Protein AF-A0A556U3G7-F1 (afdb_monomer_lite)

pLDDT: mean 79.82, std 18.95, range [35.56, 98.06]

Structure (mmCIF, N/CA/C/O backbone):
data_AF-A0A556U3G7-F1
#
_entry.id   AF-A0A556U3G7-F1
#
loop_
_atom_site.group_PDB
_atom_site.id
_atom_site.type_symbol
_atom_site.label_atom_id
_atom_site.label_alt_id
_atom_site.label_comp_id
_atom_site.label_asym_id
_atom_site.label_entity_id
_atom_site.label_seq_id
_atom_site.pdbx_PDB_ins_code
_atom_s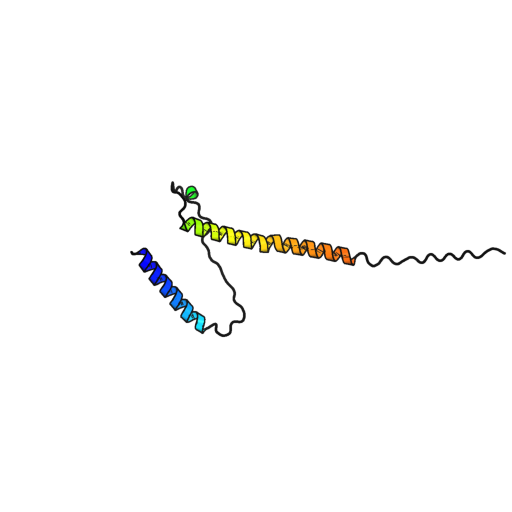ite.Cartn_x
_atom_site.Cartn_y
_atom_site.Cartn_z
_atom_site.occupancy
_atom_site.B_iso_or_equiv
_atom_site.auth_seq_id
_atom_site.auth_comp_id
_atom_site.auth_asym_id
_atom_site.auth_atom_id
_atom_site.pdbx_PDB_model_num
ATOM 1 N N . MET A 1 1 ? 10.576 -5.634 -21.991 1.00 70.25 1 MET A N 1
ATOM 2 C CA . MET A 1 1 ? 11.883 -6.265 -21.704 1.00 70.25 1 MET A CA 1
ATOM 3 C C . MET A 1 1 ? 12.526 -5.638 -20.465 1.00 70.25 1 MET A C 1
ATOM 5 O O . MET A 1 1 ? 12.712 -6.349 -19.493 1.00 70.25 1 MET A O 1
ATOM 9 N N . ALA A 1 2 ? 12.805 -4.325 -20.433 1.00 89.56 2 ALA A N 1
ATOM 10 C CA . ALA A 1 2 ? 13.430 -3.692 -19.257 1.00 89.56 2 ALA A CA 1
ATOM 11 C C . ALA A 1 2 ? 12.529 -3.642 -18.002 1.00 89.56 2 ALA A C 1
ATOM 13 O O . ALA A 1 2 ? 12.996 -3.910 -16.900 1.00 89.56 2 ALA A O 1
ATOM 14 N N . SER A 1 3 ? 11.233 -3.349 -18.162 1.00 90.12 3 SER A N 1
ATOM 15 C CA . SER A 1 3 ? 10.276 -3.255 -17.047 1.00 90.12 3 SER A CA 1
ATOM 16 C C . SER A 1 3 ? 10.056 -4.582 -16.313 1.00 90.12 3 SER A C 1
ATOM 18 O O . SER A 1 3 ? 10.013 -4.600 -15.086 1.00 90.12 3 SER A O 1
ATOM 20 N N . SER A 1 4 ? 9.967 -5.695 -17.046 1.00 94.00 4 SER A N 1
ATOM 21 C CA . SER A 1 4 ? 9.817 -7.034 -16.462 1.00 94.00 4 SER A CA 1
ATOM 22 C C . SER A 1 4 ? 11.063 -7.451 -15.684 1.00 94.00 4 SER A C 1
ATOM 24 O O . SER A 1 4 ? 10.945 -7.885 -14.545 1.00 94.00 4 SER A O 1
ATOM 26 N N . LEU A 1 5 ? 12.257 -7.211 -16.237 1.00 96.25 5 LEU A N 1
ATOM 27 C CA . LEU A 1 5 ? 13.517 -7.501 -15.549 1.00 96.25 5 LEU A CA 1
ATOM 28 C C . LEU A 1 5 ? 13.672 -6.671 -14.264 1.00 96.25 5 LEU A C 1
ATOM 30 O O . LEU A 1 5 ? 14.062 -7.202 -13.227 1.00 96.25 5 LEU A O 1
ATOM 34 N N . TYR A 1 6 ? 13.333 -5.376 -14.307 1.00 96.81 6 TYR A N 1
ATOM 35 C CA . TYR A 1 6 ? 13.353 -4.535 -13.109 1.00 96.81 6 TYR A CA 1
ATOM 36 C C . TYR A 1 6 ? 12.377 -5.050 -12.042 1.00 96.81 6 TYR A C 1
ATOM 38 O O . TYR A 1 6 ? 12.745 -5.158 -10.874 1.00 96.81 6 TYR A O 1
ATOM 46 N N . SER A 1 7 ? 11.160 -5.426 -12.444 1.00 95.94 7 SER A N 1
ATOM 47 C CA . SER A 1 7 ? 10.152 -5.992 -11.542 1.00 95.94 7 SER A CA 1
ATOM 48 C C . SER A 1 7 ? 10.613 -7.307 -10.898 1.00 95.94 7 SER A C 1
ATOM 50 O O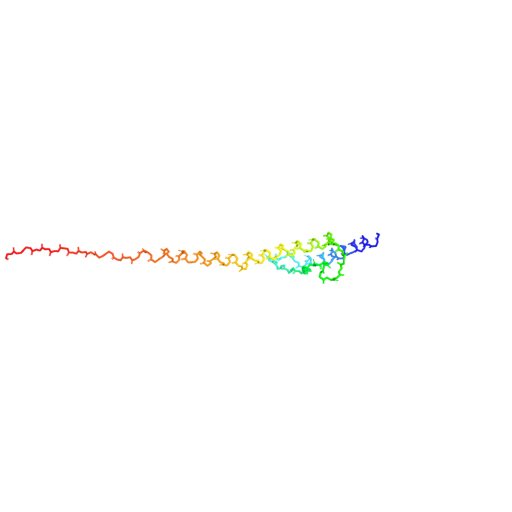 . SER A 1 7 ? 10.450 -7.492 -9.690 1.00 95.94 7 SER A O 1
ATOM 52 N N . GLU A 1 8 ? 11.260 -8.191 -11.661 1.00 97.12 8 GLU A N 1
ATOM 53 C CA . GLU A 1 8 ? 11.826 -9.449 -11.158 1.00 97.12 8 GLU A CA 1
ATOM 54 C C . GLU A 1 8 ? 12.947 -9.209 -10.137 1.00 97.12 8 GLU A C 1
ATOM 56 O O . GLU A 1 8 ? 12.927 -9.782 -9.044 1.00 97.12 8 GLU A O 1
ATOM 61 N N . ILE A 1 9 ? 13.892 -8.314 -10.447 1.00 97.69 9 ILE A N 1
ATOM 62 C CA . ILE A 1 9 ? 14.987 -7.958 -9.533 1.00 97.69 9 ILE A CA 1
ATOM 63 C C . ILE A 1 9 ? 14.436 -7.325 -8.253 1.00 97.69 9 ILE A C 1
ATOM 65 O O . ILE A 1 9 ? 14.865 -7.685 -7.156 1.00 97.69 9 ILE A O 1
ATOM 69 N N . PHE A 1 10 ? 13.469 -6.413 -8.372 1.00 97.31 10 PHE A N 1
ATOM 70 C CA . PHE A 1 10 ? 12.843 -5.773 -7.219 1.00 97.31 10 PHE A CA 1
ATOM 71 C C . PHE A 1 10 ? 12.117 -6.801 -6.341 1.00 97.31 10 PHE A C 1
ATOM 73 O O . PHE A 1 10 ? 12.297 -6.821 -5.125 1.00 97.31 10 PHE A O 1
ATOM 80 N N . THR A 1 11 ? 11.380 -7.732 -6.948 1.00 97.62 11 THR A N 1
ATOM 81 C CA . THR A 1 11 ? 10.704 -8.825 -6.232 1.00 97.62 11 THR A CA 1
ATOM 82 C C . THR A 1 11 ? 11.701 -9.714 -5.482 1.00 97.62 11 THR A C 1
ATOM 84 O O . THR A 1 11 ? 11.474 -10.077 -4.321 1.00 97.62 11 THR A O 1
ATOM 87 N N . LEU A 1 12 ? 12.836 -10.040 -6.108 1.00 98.00 12 LEU A N 1
ATOM 88 C CA . LEU A 1 12 ? 13.909 -10.807 -5.478 1.00 98.00 12 LEU A CA 1
ATOM 89 C C . LEU A 1 12 ? 14.546 -10.036 -4.312 1.00 98.00 12 LEU A C 1
ATOM 91 O O . LEU A 1 12 ? 14.742 -10.611 -3.241 1.00 98.00 12 LEU A O 1
ATOM 95 N N . LEU A 1 13 ? 14.799 -8.735 -4.474 1.00 98.06 13 LEU A N 1
ATOM 96 C CA . LEU A 1 13 ? 15.319 -7.866 -3.416 1.00 98.06 13 LEU A CA 1
ATOM 97 C C . LEU A 1 13 ? 14.386 -7.842 -2.196 1.00 98.06 13 LEU A C 1
ATOM 99 O O . LEU A 1 13 ? 14.830 -8.114 -1.079 1.00 98.06 13 LEU A O 1
ATOM 103 N N . ILE A 1 14 ? 13.091 -7.591 -2.410 1.00 96.94 14 ILE A N 1
ATOM 104 C CA . ILE A 1 14 ? 12.076 -7.604 -1.346 1.00 96.94 14 ILE A CA 1
ATOM 105 C C . ILE A 1 14 ? 12.040 -8.970 -0.648 1.00 96.94 14 ILE A C 1
ATOM 107 O O . ILE A 1 14 ? 11.984 -9.048 0.580 1.00 96.94 14 ILE A O 1
ATOM 111 N N . SER A 1 15 ? 12.145 -10.061 -1.407 1.00 96.94 15 SER A N 1
ATOM 112 C CA . SER A 1 15 ? 12.167 -11.419 -0.854 1.00 96.94 15 SER A CA 1
ATOM 113 C C . SER A 1 15 ? 13.387 -11.673 0.037 1.00 96.94 15 SE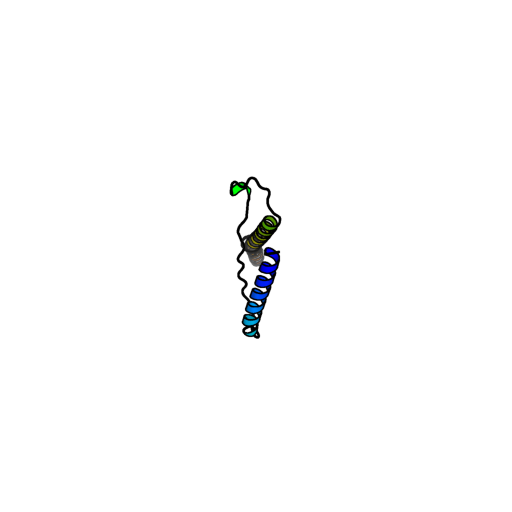R A C 1
ATOM 115 O O . SER A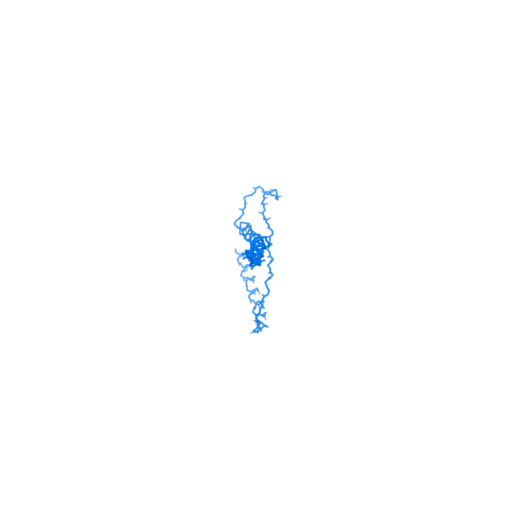 1 15 ? 13.251 -12.269 1.108 1.00 96.94 15 SER A O 1
ATOM 117 N N . LEU A 1 16 ? 14.572 -11.205 -0.366 1.00 96.75 16 LEU A N 1
ATOM 118 C CA . LEU A 1 16 ? 15.800 -11.329 0.423 1.00 96.75 16 LEU A CA 1
ATOM 119 C C . LEU A 1 16 ? 15.732 -10.519 1.722 1.00 96.75 16 LEU A C 1
ATOM 121 O O . LEU A 1 16 ? 16.068 -11.058 2.779 1.00 96.75 16 LEU A O 1
ATOM 125 N N . ILE A 1 17 ? 15.251 -9.273 1.656 1.00 95.81 17 ILE A N 1
ATOM 126 C CA . ILE A 1 17 ? 15.060 -8.413 2.834 1.00 95.81 17 ILE A CA 1
ATOM 127 C C . ILE A 1 17 ? 14.080 -9.077 3.804 1.00 95.81 17 ILE A C 1
ATOM 129 O O . ILE A 1 17 ? 14.403 -9.296 4.971 1.00 95.81 17 ILE A O 1
ATOM 133 N N . ASN A 1 18 ? 12.915 -9.499 3.310 1.00 93.50 18 ASN A N 1
ATOM 134 C CA . ASN A 1 18 ? 11.906 -10.157 4.134 1.00 93.50 18 ASN A CA 1
ATOM 135 C C . ASN A 1 18 ? 12.425 -11.461 4.751 1.00 93.50 18 ASN A C 1
ATOM 137 O O . ASN A 1 18 ? 12.113 -11.759 5.901 1.00 93.50 18 ASN A O 1
ATOM 141 N N . ARG A 1 19 ? 13.238 -12.245 4.031 1.00 93.31 19 ARG A N 1
ATOM 142 C CA . ARG A 1 19 ? 13.863 -13.457 4.581 1.00 93.31 19 ARG A CA 1
ATOM 143 C C . ARG A 1 19 ? 14.823 -13.135 5.727 1.00 93.31 19 ARG A C 1
ATOM 145 O O . ARG A 1 19 ? 14.804 -13.846 6.729 1.00 93.31 19 ARG A O 1
ATOM 152 N N . ALA A 1 20 ? 15.630 -12.083 5.591 1.00 92.81 20 ALA A N 1
ATOM 153 C CA . ALA A 1 20 ? 16.545 -11.645 6.642 1.00 92.81 20 ALA A CA 1
ATOM 154 C C . ALA A 1 20 ? 15.786 -11.168 7.895 1.00 92.81 20 ALA A C 1
ATOM 156 O O . ALA A 1 20 ? 16.139 -11.553 9.007 1.00 92.81 20 ALA A O 1
ATOM 157 N N . LEU A 1 21 ? 14.697 -10.411 7.717 1.00 89.44 21 LEU A N 1
ATOM 158 C CA . LEU A 1 21 ? 13.883 -9.886 8.820 1.00 89.44 21 LEU A CA 1
ATOM 159 C C . LEU A 1 21 ? 13.039 -10.967 9.521 1.00 89.44 21 LEU A C 1
ATOM 161 O O . LEU A 1 21 ? 12.919 -10.956 10.746 1.00 89.44 21 LEU A O 1
ATOM 165 N N . LYS A 1 22 ? 12.499 -11.944 8.777 1.00 83.31 22 LYS A N 1
ATOM 166 C CA . LYS A 1 22 ? 11.665 -13.034 9.327 1.00 83.31 22 LYS A CA 1
ATOM 167 C C . LYS A 1 22 ? 12.383 -13.880 10.377 1.00 83.31 22 LYS A C 1
ATOM 169 O O . LYS A 1 22 ? 11.739 -14.372 11.301 1.00 83.31 22 LYS A O 1
ATOM 174 N N . SER A 1 23 ? 13.703 -14.051 10.266 1.00 66.81 23 SER A N 1
ATOM 175 C CA . SER A 1 23 ? 14.479 -14.813 11.255 1.00 66.81 23 SER A CA 1
ATOM 176 C C . SER A 1 23 ? 14.409 -14.193 12.657 1.00 66.81 23 SER A C 1
ATOM 178 O O . SER A 1 23 ? 14.473 -14.917 13.649 1.00 66.81 23 SER A O 1
ATOM 180 N N . THR A 1 24 ? 14.229 -12.875 12.741 1.00 65.88 24 THR A N 1
ATOM 181 C CA . THR A 1 24 ? 14.184 -12.102 13.990 1.00 65.88 24 THR A CA 1
ATOM 182 C C . THR A 1 24 ? 12.809 -12.160 14.676 1.00 65.88 24 THR A C 1
ATOM 184 O O . THR A 1 24 ? 12.696 -11.866 15.860 1.00 65.88 24 THR A O 1
ATOM 187 N N . GLN A 1 25 ? 11.752 -12.577 13.966 1.00 67.19 25 GLN A N 1
ATOM 188 C CA . GLN A 1 25 ? 10.348 -12.457 14.396 1.00 67.19 25 GLN A CA 1
ATOM 189 C C . GLN A 1 25 ? 9.698 -13.750 14.928 1.00 67.19 25 GLN A C 1
ATOM 191 O O . GLN A 1 25 ? 8.496 -13.760 15.186 1.00 67.19 25 GLN A O 1
ATOM 196 N N . LYS A 1 26 ? 10.454 -14.838 15.142 1.00 68.50 26 LYS A N 1
ATOM 197 C CA . LYS A 1 26 ? 9.918 -16.169 15.522 1.00 68.50 26 LYS A CA 1
ATOM 198 C C . LYS A 1 26 ? 9.064 -16.226 16.805 1.00 68.50 26 LYS A C 1
ATOM 200 O O . LYS A 1 26 ? 8.378 -17.222 17.003 1.00 68.50 26 LYS A O 1
ATOM 205 N N . HIS A 1 27 ? 9.083 -15.191 17.648 1.00 74.44 27 HIS A N 1
ATOM 206 C CA . HIS A 1 27 ? 8.327 -15.125 18.909 1.00 74.44 27 HIS A CA 1
ATOM 207 C C . HIS A 1 27 ? 7.377 -13.917 19.012 1.00 74.44 27 HIS A C 1
ATOM 209 O O . HIS A 1 27 ? 6.972 -13.546 20.111 1.00 74.44 27 HIS A O 1
ATOM 215 N N . SER A 1 28 ? 7.033 -13.261 17.900 1.00 79.88 28 SER A N 1
ATOM 216 C CA . SER A 1 28 ? 6.133 -12.102 17.948 1.00 79.88 28 SER A CA 1
ATOM 217 C C . SER A 1 28 ? 4.683 -12.525 18.237 1.00 79.88 28 SER A C 1
ATOM 219 O O . SER A 1 28 ? 4.132 -13.367 17.535 1.00 79.88 28 SER A O 1
ATOM 221 N N . LEU A 1 29 ? 4.070 -11.935 19.269 1.00 87.25 29 LEU A N 1
ATOM 222 C CA . LEU A 1 29 ? 2.665 -12.160 19.651 1.00 87.25 29 LEU A CA 1
ATOM 223 C C . LEU A 1 29 ? 1.698 -11.136 19.026 1.00 87.25 29 LEU A C 1
ATOM 225 O O . LEU A 1 29 ? 0.487 -11.324 19.076 1.00 87.25 29 LEU A O 1
ATOM 229 N N . CYS A 1 30 ? 2.223 -10.037 18.479 1.00 87.31 30 CYS A N 1
ATOM 230 C CA . CYS A 1 30 ? 1.451 -8.933 17.913 1.00 87.31 30 CYS A CA 1
ATOM 231 C C . CYS A 1 30 ? 2.295 -8.182 16.875 1.00 87.31 30 CYS A C 1
ATOM 233 O O . CYS A 1 30 ? 3.505 -8.022 17.048 1.00 87.31 30 CYS A O 1
ATOM 235 N N . SER A 1 31 ? 1.653 -7.694 15.815 1.00 87.19 31 SER A N 1
ATOM 236 C CA . SER A 1 31 ? 2.282 -6.909 14.753 1.00 87.19 31 SER A CA 1
ATOM 237 C C . SER A 1 31 ? 1.571 -5.576 14.561 1.00 87.19 31 SER A C 1
ATOM 239 O O . SER A 1 31 ? 0.344 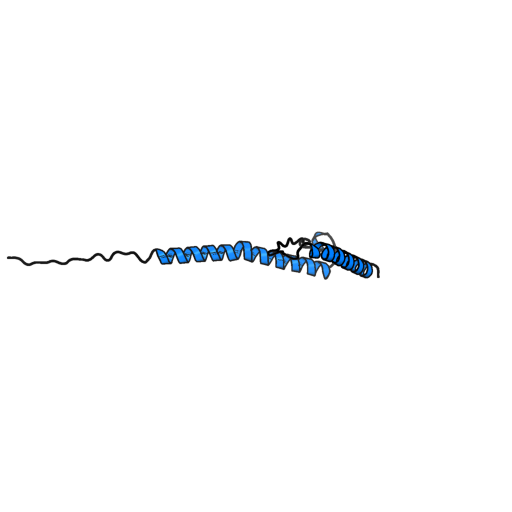-5.525 14.571 1.00 87.19 31 SER A O 1
ATOM 241 N N . VAL A 1 32 ? 2.343 -4.525 14.292 1.00 91.81 32 VAL A N 1
ATOM 242 C CA . VAL A 1 32 ? 1.831 -3.235 13.816 1.00 91.81 32 VAL A CA 1
ATOM 243 C C . VAL A 1 32 ? 2.138 -3.128 12.326 1.00 91.81 32 VAL A C 1
ATOM 245 O O . VAL A 1 32 ? 3.280 -3.343 11.918 1.00 91.81 32 VAL A O 1
ATOM 248 N N . LEU A 1 33 ? 1.125 -2.809 11.521 1.00 92.00 33 LEU A N 1
ATOM 249 C CA . LEU A 1 33 ? 1.274 -2.548 10.093 1.00 92.00 33 LEU A CA 1
ATOM 250 C C . LEU A 1 33 ? 1.228 -1.040 9.848 1.00 92.00 33 LEU A C 1
ATOM 252 O O . LEU A 1 33 ? 0.306 -0.367 10.302 1.00 92.00 33 LEU A O 1
ATOM 256 N N . ILE A 1 34 ? 2.207 -0.531 9.105 1.00 94.00 34 ILE A N 1
ATOM 257 C CA . ILE A 1 34 ? 2.215 0.841 8.596 1.00 94.00 34 ILE A CA 1
ATOM 258 C C . ILE A 1 34 ? 2.011 0.750 7.087 1.00 94.00 34 ILE A C 1
ATOM 260 O O . ILE A 1 34 ? 2.717 -0.000 6.412 1.00 94.00 34 ILE A O 1
ATOM 264 N N . VAL A 1 35 ? 1.026 1.483 6.579 1.00 93.06 35 VAL A N 1
ATOM 265 C CA . VAL A 1 35 ? 0.664 1.502 5.161 1.00 93.06 35 VAL A CA 1
ATOM 266 C C . VAL A 1 35 ? 1.055 2.858 4.584 1.00 93.06 35 VAL A C 1
ATOM 268 O O . VAL A 1 35 ? 0.634 3.886 5.107 1.00 93.06 35 VAL A O 1
ATOM 271 N N . ASP A 1 36 ? 1.853 2.841 3.518 1.00 92.38 36 ASP A N 1
ATOM 272 C CA . ASP A 1 36 ? 2.212 4.017 2.724 1.00 92.38 36 ASP A CA 1
ATOM 273 C C . ASP A 1 36 ? 1.724 3.795 1.288 1.00 92.38 36 ASP A C 1
ATOM 275 O O . ASP A 1 36 ? 2.172 2.871 0.605 1.00 92.38 36 ASP A O 1
ATOM 279 N N . THR A 1 37 ? 0.744 4.586 0.855 1.00 88.38 37 THR A N 1
ATOM 280 C CA . THR A 1 37 ? 0.158 4.513 -0.488 1.00 88.38 37 THR A CA 1
ATOM 281 C C . THR A 1 37 ? 0.219 5.876 -1.164 1.00 88.38 37 THR A C 1
ATOM 283 O O . THR A 1 37 ? 0.043 6.897 -0.495 1.00 88.38 37 THR A O 1
ATOM 286 N N . PRO A 1 38 ? 0.416 5.927 -2.497 1.00 86.12 38 PRO A N 1
ATOM 287 C CA . PRO A 1 38 ? 0.314 7.186 -3.223 1.00 86.12 38 PRO A CA 1
ATOM 288 C C . PRO A 1 38 ? -1.086 7.792 -3.047 1.00 86.12 38 PRO A C 1
ATOM 290 O O . PRO A 1 38 ? -2.079 7.074 -2.918 1.00 86.12 38 PRO A O 1
ATOM 293 N N . GLY A 1 39 ? -1.164 9.124 -3.043 1.00 87.12 39 GLY A N 1
ATOM 294 C CA . GLY A 1 39 ? -2.439 9.841 -2.975 1.00 87.12 39 GLY A CA 1
ATOM 295 C C . GLY A 1 39 ? -3.289 9.665 -4.238 1.00 87.12 39 GLY A C 1
ATOM 296 O O . GLY A 1 39 ? -2.840 9.103 -5.236 1.00 87.12 39 GLY A O 1
ATOM 297 N N . SER A 1 40 ? -4.517 10.191 -4.206 1.00 87.56 40 SER A N 1
ATOM 298 C CA . SER A 1 40 ? -5.424 10.155 -5.362 1.00 87.56 40 SER A CA 1
ATOM 299 C C . SER A 1 40 ? -4.800 10.848 -6.579 1.00 87.56 40 SER A C 1
ATOM 301 O O . SER A 1 40 ? -4.382 12.006 -6.505 1.00 87.56 40 SER A O 1
ATOM 303 N N . GLN A 1 41 ? -4.731 10.128 -7.697 1.00 88.81 41 GLN A N 1
ATOM 304 C CA . GLN A 1 41 ? -4.144 10.574 -8.953 1.00 88.81 41 GLN A CA 1
ATOM 305 C C . GLN A 1 41 ? -5.242 10.972 -9.940 1.00 88.81 41 GLN A C 1
ATOM 307 O O . GLN A 1 41 ? -6.115 10.175 -10.288 1.00 88.81 41 GLN A O 1
ATOM 312 N N . ASN A 1 42 ? -5.176 12.204 -10.443 1.00 86.88 42 ASN A N 1
ATOM 313 C CA . ASN A 1 42 ? -6.087 12.701 -11.468 1.00 86.88 42 ASN A CA 1
ATOM 314 C C . ASN A 1 42 ? -5.290 13.280 -12.650 1.00 86.88 42 ASN A C 1
ATOM 316 O O . ASN A 1 42 ? -4.752 14.386 -12.537 1.00 86.88 42 ASN A O 1
ATOM 320 N N . PRO A 1 43 ? -5.246 12.590 -13.804 1.00 82.31 43 PRO A N 1
ATOM 321 C CA . PRO A 1 43 ? -4.496 13.039 -14.981 1.00 82.31 43 PRO A CA 1
ATOM 322 C C . PRO A 1 43 ? -4.896 14.442 -15.453 1.00 82.31 43 PRO A C 1
ATOM 324 O O . PRO A 1 43 ? -4.053 15.229 -15.885 1.00 82.31 43 PRO A O 1
ATOM 327 N N . ARG A 1 44 ? -6.179 14.792 -15.284 1.00 82.12 44 ARG A N 1
ATOM 328 C CA . ARG A 1 44 ? -6.728 16.096 -15.676 1.00 82.12 44 ARG A CA 1
ATOM 329 C C . ARG A 1 44 ? -6.232 17.243 -14.795 1.00 82.12 44 ARG A C 1
ATOM 331 O O . ARG A 1 44 ? -6.202 18.376 -15.253 1.00 82.12 44 ARG A O 1
ATOM 338 N N . GLN A 1 45 ? -5.838 16.971 -13.548 1.00 78.88 45 GLN A N 1
ATOM 339 C CA . GLN A 1 45 ? -5.260 17.987 -12.657 1.00 78.88 45 GLN A CA 1
ATOM 340 C C . GLN A 1 45 ? -3.799 18.305 -12.994 1.00 78.88 45 GLN A C 1
ATOM 342 O O . GLN A 1 45 ? -3.299 19.351 -12.595 1.00 78.88 45 GLN A O 1
ATOM 347 N N . VAL A 1 46 ? -3.127 17.438 -13.756 1.00 74.38 46 VAL A N 1
ATOM 348 C CA . VAL A 1 46 ? -1.715 17.586 -14.149 1.00 74.38 46 VAL A CA 1
ATOM 349 C C . VAL A 1 46 ? -1.580 18.207 -15.555 1.00 74.38 46 VAL A C 1
ATOM 351 O O . VAL A 1 46 ? -0.510 18.179 -16.151 1.00 74.38 46 VAL A O 1
ATOM 354 N N . ASN A 1 47 ? -2.654 18.791 -16.109 1.00 67.88 47 ASN A N 1
ATOM 355 C CA . ASN A 1 47 ? -2.725 19.261 -17.507 1.00 67.88 47 ASN A CA 1
ATOM 356 C C . ASN A 1 47 ? -2.320 18.174 -18.518 1.00 67.88 47 ASN A C 1
ATOM 358 O O . ASN A 1 47 ? -1.794 18.457 -19.594 1.00 67.88 47 ASN A O 1
ATOM 362 N N . SER A 1 48 ? -2.528 16.908 -18.152 1.00 73.56 48 SER A N 1
ATOM 363 C CA . SER A 1 48 ? -2.290 15.789 -19.042 1.00 73.56 48 SER A CA 1
ATOM 364 C C . SER A 1 48 ? -3.587 15.523 -19.796 1.00 73.56 48 SER A C 1
ATOM 366 O O . SER A 1 48 ? -4.553 15.027 -19.219 1.00 73.56 48 SER A O 1
ATOM 368 N N . GLU A 1 49 ? -3.612 15.844 -21.090 1.00 81.06 49 GLU A N 1
ATOM 369 C CA . GLU A 1 49 ? -4.707 15.535 -22.029 1.00 81.06 49 GLU A CA 1
ATOM 370 C C . GLU A 1 49 ? -4.769 14.022 -22.345 1.00 81.06 49 GLU A C 1
ATOM 372 O O . GLU A 1 49 ? -4.907 13.599 -23.492 1.00 81.06 49 GLU A O 1
ATOM 377 N N . ARG A 1 50 ? -4.592 13.172 -21.328 1.00 88.25 50 ARG A N 1
ATOM 378 C CA . ARG A 1 50 ? -4.625 11.712 -21.430 1.00 88.25 50 ARG A CA 1
ATOM 379 C C . ARG A 1 50 ? -5.691 11.139 -20.503 1.00 88.25 50 ARG A C 1
ATOM 381 O O . ARG A 1 50 ? -5.992 11.699 -19.451 1.00 88.25 50 ARG A O 1
ATOM 388 N N . GLY A 1 51 ? -6.225 9.979 -20.874 1.00 87.56 51 GLY A N 1
ATOM 389 C CA . GLY A 1 51 ? -7.059 9.180 -19.977 1.00 87.56 51 GLY A CA 1
ATOM 390 C C . GLY A 1 51 ? -6.247 8.556 -18.839 1.00 87.56 51 GLY A C 1
ATOM 391 O O . GLY A 1 51 ? -5.037 8.363 -18.968 1.00 87.56 51 GLY A O 1
ATOM 392 N N . ALA A 1 52 ? -6.925 8.216 -17.741 1.00 89.44 52 ALA A N 1
ATOM 393 C CA . ALA A 1 52 ? -6.302 7.488 -16.640 1.00 89.44 52 ALA A CA 1
ATOM 394 C C . ALA A 1 52 ? -5.859 6.087 -17.086 1.00 89.44 52 ALA A C 1
ATOM 396 O O . ALA A 1 52 ? -6.569 5.405 -17.829 1.00 89.44 52 ALA A O 1
ATOM 397 N N . THR A 1 53 ? -4.687 5.652 -16.634 1.00 92.00 53 THR A N 1
ATOM 398 C CA . THR A 1 53 ? -4.199 4.289 -16.852 1.00 92.00 53 THR A CA 1
ATOM 399 C C . THR A 1 53 ? -4.843 3.316 -15.869 1.00 92.00 53 THR A C 1
ATOM 401 O O . THR A 1 53 ? -5.413 3.697 -14.846 1.00 92.00 53 THR A O 1
ATOM 404 N N . PHE A 1 54 ? -4.714 2.021 -16.156 1.00 92.50 54 PHE A N 1
ATOM 405 C CA . PHE A 1 54 ? -5.114 0.978 -15.213 1.00 92.50 54 PHE A CA 1
ATOM 406 C C . PHE A 1 54 ? -4.334 1.051 -13.887 1.00 92.50 54 PHE A C 1
ATOM 408 O O . PHE A 1 54 ? -4.894 0.798 -12.828 1.00 92.50 54 PHE A O 1
ATOM 415 N N . GLU A 1 55 ? -3.059 1.436 -13.928 1.00 91.25 55 GLU A N 1
ATOM 416 C CA . GLU A 1 55 ? -2.240 1.608 -12.724 1.00 91.25 55 GLU A CA 1
ATOM 417 C C . GLU A 1 55 ? -2.769 2.745 -11.834 1.00 91.25 55 GLU A C 1
ATOM 419 O O . GLU A 1 55 ? -2.958 2.547 -10.635 1.00 91.25 55 GLU A O 1
ATOM 424 N N . GLU A 1 56 ? -3.126 3.890 -12.428 1.00 92.38 56 GLU A N 1
ATOM 425 C CA . GLU A 1 56 ? -3.768 5.003 -11.710 1.00 92.38 56 GLU A CA 1
ATOM 426 C C . GLU A 1 56 ? -5.124 4.583 -11.122 1.00 92.38 56 GLU A C 1
ATOM 428 O O . GLU A 1 56 ? -5.459 4.960 -9.998 1.00 92.38 56 GLU A O 1
ATOM 433 N N . LEU A 1 57 ? -5.893 3.748 -11.833 1.00 93.25 57 LEU A N 1
ATOM 434 C CA . LEU A 1 57 ? -7.125 3.165 -11.297 1.00 93.25 57 LEU A CA 1
ATOM 435 C C . LEU A 1 57 ? -6.853 2.288 -10.063 1.00 93.25 57 LEU A C 1
ATOM 437 O O . LEU A 1 57 ? -7.568 2.412 -9.071 1.00 93.25 57 LEU A O 1
ATOM 441 N N . CYS A 1 58 ? -5.828 1.432 -10.092 1.00 94.25 58 CYS A N 1
ATOM 442 C CA . CYS A 1 58 ? -5.452 0.593 -8.950 1.00 94.25 58 CYS A CA 1
ATOM 443 C C . CYS A 1 58 ? -5.049 1.430 -7.726 1.00 94.25 58 CYS A C 1
ATOM 445 O O . CYS A 1 58 ? -5.464 1.122 -6.602 1.00 94.25 58 CYS A O 1
ATOM 447 N N . HIS A 1 59 ? -4.280 2.503 -7.934 1.00 94.00 59 HIS A N 1
ATOM 448 C CA . HIS A 1 59 ? -3.911 3.436 -6.869 1.00 94.00 59 HIS A CA 1
ATOM 449 C C . HIS A 1 59 ? -5.137 4.142 -6.284 1.00 94.00 59 HIS A C 1
ATOM 451 O O . HIS A 1 59 ? -5.344 4.111 -5.070 1.00 94.00 59 HIS A O 1
ATOM 457 N N . ASN A 1 60 ? -6.001 4.688 -7.141 1.00 94.25 60 ASN A N 1
ATOM 458 C CA . ASN A 1 60 ? -7.209 5.390 -6.714 1.00 94.25 60 ASN A CA 1
ATOM 459 C C . ASN A 1 60 ? -8.192 4.475 -5.981 1.00 94.25 60 ASN A C 1
ATOM 461 O O . ASN A 1 60 ? -8.737 4.868 -4.953 1.00 94.25 60 ASN A O 1
ATOM 465 N N . TYR A 1 61 ? -8.384 3.245 -6.460 1.00 95.50 61 TYR A N 1
ATOM 466 C CA . TYR A 1 61 ? -9.250 2.275 -5.796 1.00 95.50 61 TYR A CA 1
ATOM 467 C C . TYR A 1 61 ? -8.727 1.916 -4.403 1.00 95.50 61 TYR A C 1
ATOM 469 O O . TYR A 1 61 ? -9.488 1.908 -3.437 1.00 95.50 61 TYR A O 1
ATOM 477 N N . THR A 1 62 ? -7.419 1.668 -4.276 1.00 95.50 62 THR A N 1
ATOM 478 C CA . THR A 1 62 ? -6.793 1.395 -2.973 1.00 95.50 62 THR A CA 1
ATOM 479 C C . THR A 1 62 ? -7.016 2.562 -2.015 1.00 95.50 62 THR A C 1
ATOM 481 O O . THR A 1 62 ? -7.433 2.353 -0.877 1.00 95.50 62 THR A O 1
ATOM 484 N N . GLN A 1 63 ? -6.824 3.792 -2.495 1.00 95.25 63 GLN A N 1
ATOM 485 C CA . GLN A 1 63 ? -7.036 4.993 -1.697 1.00 95.25 63 GLN A CA 1
ATOM 486 C C . GLN A 1 63 ? -8.498 5.160 -1.263 1.00 95.25 63 GLN A C 1
ATOM 488 O O . GLN A 1 63 ? -8.762 5.471 -0.104 1.00 95.25 63 GLN A O 1
ATOM 493 N N . GLU A 1 64 ? -9.458 4.905 -2.153 1.00 96.06 64 GLU A N 1
ATOM 494 C CA . GLU A 1 64 ? -10.885 4.964 -1.827 1.00 96.06 64 GLU A CA 1
ATOM 495 C C . GLU A 1 64 ? -11.259 3.939 -0.747 1.00 96.06 64 GLU A C 1
ATOM 497 O O . GLU A 1 64 ? -11.984 4.258 0.196 1.00 96.06 64 GLU A O 1
ATOM 502 N N . ARG A 1 65 ? -10.733 2.710 -0.841 1.00 96.62 65 ARG A N 1
ATOM 503 C CA . ARG A 1 65 ? -10.956 1.669 0.174 1.00 96.62 65 ARG A CA 1
ATOM 504 C C . ARG A 1 65 ? -10.345 2.037 1.524 1.00 96.62 65 ARG A C 1
ATOM 506 O O . ARG A 1 65 ? -11.003 1.853 2.546 1.00 96.62 65 ARG A O 1
ATOM 513 N N . LEU A 1 66 ? -9.130 2.585 1.539 1.00 96.06 66 LEU A N 1
ATOM 514 C CA . LEU A 1 66 ? -8.489 3.059 2.769 1.00 96.06 66 LEU A CA 1
ATOM 515 C C . LEU A 1 66 ? -9.275 4.208 3.407 1.00 96.06 66 LEU A C 1
ATOM 517 O O . LEU A 1 66 ? -9.474 4.221 4.620 1.00 96.06 66 LEU A O 1
ATOM 521 N N . GLN A 1 67 ? -9.774 5.142 2.599 1.00 95.25 67 GLN A N 1
ATOM 522 C CA . GLN A 1 67 ? -10.583 6.253 3.087 1.00 95.25 67 GLN A CA 1
ATOM 523 C C . GLN A 1 67 ? -11.931 5.785 3.652 1.00 95.25 67 GLN A C 1
ATOM 525 O O . GLN A 1 67 ? -12.358 6.288 4.691 1.00 95.25 67 GLN A O 1
ATOM 530 N N . ALA A 1 68 ? -12.580 4.806 3.015 1.00 96.69 68 ALA A N 1
ATOM 531 C CA . ALA A 1 68 ? -13.801 4.194 3.533 1.00 96.69 68 ALA A CA 1
ATOM 532 C C . ALA A 1 68 ? -13.558 3.491 4.879 1.00 96.69 68 ALA A C 1
ATOM 534 O O . ALA A 1 68 ? -14.311 3.718 5.824 1.00 96.69 68 ALA A O 1
ATOM 535 N N . LEU A 1 69 ? -12.469 2.719 4.992 1.00 95.75 69 LEU A N 1
ATOM 536 C CA . LEU A 1 69 ? -12.074 2.052 6.235 1.00 95.75 69 LEU A CA 1
ATOM 537 C C . LEU A 1 69 ? -11.811 3.060 7.364 1.00 95.75 69 LEU A C 1
ATOM 539 O O . LEU A 1 69 ? -12.285 2.876 8.484 1.00 95.75 69 LEU A O 1
ATOM 543 N N . PHE A 1 70 ? -11.086 4.145 7.069 1.00 95.00 70 PHE A N 1
ATOM 544 C CA . PHE A 1 70 ? -10.867 5.225 8.030 1.00 95.00 70 PHE A CA 1
ATOM 545 C C . PHE A 1 70 ? -12.193 5.849 8.468 1.00 95.00 70 PHE A C 1
ATOM 547 O O . PHE A 1 70 ? -12.422 6.034 9.658 1.00 95.00 70 PHE A O 1
ATOM 554 N N . HIS A 1 71 ? -13.090 6.141 7.525 1.00 96.44 71 HIS A N 1
ATOM 555 C CA . HIS A 1 71 ? -14.377 6.741 7.851 1.00 96.44 71 HIS A CA 1
ATOM 556 C C . HIS A 1 71 ? -15.227 5.840 8.759 1.00 96.44 71 HIS A C 1
ATOM 558 O O . HIS A 1 71 ? -15.797 6.307 9.746 1.00 96.44 71 HIS A O 1
ATOM 564 N N . GLU A 1 72 ? -15.301 4.549 8.441 1.00 96.81 72 GLU A N 1
ATOM 565 C CA . GLU A 1 72 ? -16.031 3.562 9.233 1.00 96.81 72 GLU A CA 1
ATOM 566 C C . GLU A 1 72 ? -15.491 3.480 10.666 1.00 96.81 72 GLU A C 1
ATOM 568 O O . GLU A 1 72 ? -16.248 3.626 11.625 1.00 96.81 72 GLU A O 1
ATOM 573 N N . HIS A 1 73 ? -14.175 3.331 10.821 1.00 93.25 73 HIS A N 1
ATOM 574 C CA . HIS A 1 73 ? -13.557 3.168 12.134 1.00 93.25 73 HIS A CA 1
ATOM 575 C C . HIS A 1 73 ? -13.540 4.466 12.956 1.00 93.25 73 HIS A C 1
ATOM 577 O O . HIS A 1 73 ? -13.732 4.442 14.168 1.00 93.25 73 HIS A O 1
ATOM 583 N N . THR A 1 74 ? -13.298 5.615 12.322 1.00 94.06 74 THR A N 1
ATOM 584 C CA . THR A 1 74 ? -13.160 6.896 13.030 1.00 94.06 74 THR A CA 1
ATOM 585 C C . THR A 1 74 ? -14.497 7.561 13.327 1.00 94.06 74 THR A C 1
ATOM 587 O O . THR A 1 74 ? -14.627 8.185 14.375 1.00 94.06 74 THR A O 1
ATOM 590 N N . PHE A 1 75 ? -15.488 7.462 12.437 1.00 94.31 75 PHE A N 1
ATOM 591 C CA . PHE A 1 75 ? -16.751 8.189 12.607 1.00 94.31 75 PHE A CA 1
ATOM 592 C C . PHE A 1 75 ? -17.928 7.275 12.921 1.00 94.31 75 PHE A C 1
ATOM 594 O O . PHE A 1 75 ? -18.686 7.565 13.845 1.00 94.31 75 PHE A O 1
ATOM 601 N N . VAL A 1 76 ? -18.104 6.187 12.168 1.00 93.38 76 VAL A N 1
ATOM 602 C CA . VAL A 1 76 ? -19.302 5.342 12.304 1.00 93.38 76 VAL A CA 1
ATOM 603 C C . VAL A 1 76 ? -19.263 4.557 13.613 1.00 93.38 76 VAL A C 1
ATOM 605 O O . VAL A 1 76 ? -20.181 4.691 14.419 1.00 93.38 76 VAL A O 1
ATOM 608 N N . GLN A 1 77 ? -18.181 3.820 13.870 1.00 90.50 77 GLN A N 1
ATOM 609 C CA . GLN A 1 77 ? -18.041 3.005 15.083 1.00 90.50 77 GLN A CA 1
ATOM 610 C C . GLN A 1 77 ? -18.050 3.845 16.367 1.00 90.50 77 GLN A C 1
ATOM 612 O O . GLN A 1 77 ? -18.625 3.442 17.378 1.00 90.50 77 GLN A O 1
ATOM 617 N N . GLU A 1 78 ? -17.443 5.034 16.336 1.00 86.88 78 GLU A N 1
ATOM 618 C CA . GLU A 1 78 ? -17.506 5.980 17.454 1.00 86.88 78 GLU A CA 1
ATOM 619 C C . GLU A 1 78 ? -18.950 6.425 17.714 1.00 86.88 78 GLU A C 1
ATOM 621 O O . GLU A 1 78 ? -19.432 6.338 18.844 1.00 86.88 78 GLU A O 1
ATOM 626 N N . LEU A 1 79 ? -19.674 6.843 16.671 1.00 89.25 79 LEU A N 1
ATOM 627 C CA . LEU A 1 79 ? -21.063 7.284 16.795 1.00 89.25 79 LEU A CA 1
ATOM 628 C C . LEU A 1 79 ? -21.992 6.170 17.299 1.00 89.25 79 LEU A C 1
ATOM 630 O O . LEU A 1 79 ? -22.887 6.438 18.101 1.00 89.25 79 LEU A O 1
ATOM 634 N N . GLU A 1 80 ? -21.801 4.935 16.840 1.00 88.75 80 GLU A N 1
ATOM 635 C CA . GLU A 1 80 ? -22.548 3.773 17.328 1.00 88.75 80 GLU A CA 1
ATOM 636 C C . GLU A 1 80 ? -22.308 3.541 18.818 1.00 88.75 80 GLU A C 1
ATOM 638 O O . GLU A 1 80 ? -23.271 3.432 19.578 1.00 88.75 80 GLU A O 1
ATOM 643 N N . ARG A 1 81 ? -21.050 3.601 19.269 1.00 84.44 81 ARG A N 1
ATOM 644 C CA . ARG A 1 81 ? -20.718 3.479 20.692 1.00 84.44 81 ARG A CA 1
ATOM 645 C C . ARG A 1 81 ? -21.378 4.570 21.534 1.00 84.44 81 ARG A C 1
ATOM 647 O O . ARG A 1 81 ? -21.883 4.285 22.617 1.00 84.44 81 ARG A O 1
ATOM 654 N N . TYR A 1 82 ? -21.419 5.811 21.046 1.00 84.25 82 TYR A N 1
ATOM 655 C CA . TYR A 1 82 ? -22.121 6.893 21.745 1.00 84.25 82 TYR A CA 1
ATOM 656 C C . TYR A 1 82 ? -23.623 6.612 21.887 1.00 84.25 82 TYR A C 1
ATOM 658 O O . TYR A 1 82 ? -24.174 6.786 22.975 1.00 84.25 82 TYR A O 1
ATOM 666 N N . LYS A 1 83 ? -24.277 6.128 20.825 1.00 83.50 83 LYS A N 1
ATOM 667 C CA . LYS A 1 83 ? -25.702 5.758 20.861 1.00 83.50 83 LYS A CA 1
ATOM 668 C C . LYS A 1 83 ? -25.971 4.601 21.822 1.00 83.50 83 LYS A C 1
ATOM 670 O O . LYS A 1 83 ? -26.938 4.645 22.582 1.00 83.50 83 LYS A O 1
ATOM 675 N N . GLU A 1 84 ? -25.118 3.579 21.820 1.00 80.06 84 GLU A N 1
ATOM 676 C CA . GLU A 1 84 ? -25.231 2.454 22.749 1.00 80.06 84 GLU A CA 1
ATOM 677 C C . GLU A 1 84 ? -25.134 2.925 24.202 1.00 80.06 84 GLU A C 1
ATOM 679 O O . GLU A 1 84 ? -25.993 2.578 25.013 1.00 80.06 84 GLU A O 1
ATOM 684 N N . VAL A 1 85 ? -24.158 3.771 24.536 1.00 75.38 85 VAL A N 1
ATOM 685 C CA . VAL A 1 85 ? -24.005 4.313 25.897 1.00 75.38 85 VAL A CA 1
ATOM 686 C C . VAL A 1 85 ? -25.226 5.140 26.319 1.00 75.38 85 VAL A C 1
ATOM 688 O O . VAL A 1 85 ? -25.681 5.031 27.462 1.00 75.38 85 VAL A O 1
ATOM 691 N N . GLU A 1 86 ? -25.805 5.926 25.410 1.00 69.94 86 GLU A N 1
ATOM 692 C CA . GLU A 1 86 ? -27.019 6.697 25.689 1.00 69.94 86 GLU A CA 1
ATOM 693 C C . GLU A 1 86 ? -28.216 5.780 25.996 1.00 69.94 86 GLU A C 1
ATOM 695 O O . GLU A 1 86 ? -28.911 5.975 26.997 1.00 69.94 86 GLU A O 1
ATOM 700 N N . THR A 1 87 ? -28.412 4.721 25.203 1.00 64.94 87 THR A N 1
ATOM 701 C CA . THR A 1 87 ? -29.504 3.754 25.419 1.00 64.94 87 THR A CA 1
ATOM 702 C C . THR A 1 87 ? -29.366 2.976 26.736 1.00 64.94 87 THR A C 1
ATOM 704 O O . THR A 1 87 ? -30.352 2.823 27.459 1.00 64.94 87 THR A O 1
ATOM 707 N N . HIS A 1 88 ? -28.151 2.563 27.117 1.00 63.91 88 HIS A N 1
ATOM 708 C CA . HIS A 1 88 ? -27.893 1.868 28.388 1.00 63.91 88 HIS A CA 1
ATOM 709 C C . HIS A 1 88 ? -28.091 2.780 29.607 1.00 63.91 88 HIS A C 1
ATOM 711 O O . HIS A 1 88 ? -28.526 2.334 30.673 1.00 63.91 88 HIS A O 1
ATOM 717 N N . THR A 1 89 ? -27.822 4.078 29.460 1.00 59.22 89 THR A N 1
ATOM 718 C CA . THR A 1 89 ? -28.032 5.048 30.542 1.00 59.22 89 THR A CA 1
ATOM 719 C C . THR A 1 89 ? -29.526 5.273 30.809 1.00 59.22 89 THR A C 1
ATOM 721 O O . THR A 1 89 ? -29.932 5.379 31.966 1.00 59.22 89 THR A O 1
ATOM 724 N N . GLN A 1 90 ? -30.373 5.254 29.772 1.00 52.25 90 GLN A N 1
ATOM 725 C CA . GLN A 1 90 ? -31.831 5.387 29.917 1.00 52.25 90 GLN A CA 1
ATOM 726 C C . GLN A 1 90 ? -32.493 4.153 30.559 1.00 52.25 90 GLN A C 1
ATOM 728 O O . GLN A 1 90 ? -33.500 4.285 31.254 1.00 52.25 90 GLN A O 1
ATOM 733 N N . THR A 1 91 ? -31.926 2.951 30.399 1.00 52.31 91 THR A N 1
ATOM 734 C CA . THR A 1 91 ? -32.469 1.738 31.040 1.00 52.31 91 THR A CA 1
ATOM 735 C C . THR A 1 91 ? -32.225 1.677 32.550 1.00 52.31 91 THR A C 1
ATOM 737 O O . THR A 1 91 ? -33.014 1.068 33.272 1.00 52.31 91 THR A O 1
ATOM 740 N N . HIS A 1 92 ? -31.178 2.334 33.060 1.00 52.66 92 HIS A N 1
ATOM 741 C CA . HIS A 1 92 ? -30.848 2.315 34.490 1.00 52.66 92 HIS A CA 1
ATOM 742 C C . HIS A 1 92 ? -31.586 3.372 35.328 1.00 52.66 92 HIS A C 1
ATOM 744 O O . HIS A 1 92 ? -31.586 3.277 36.555 1.00 52.66 92 HIS A O 1
ATOM 750 N N . THR A 1 93 ? -32.255 4.351 34.712 1.00 50.38 93 THR A N 1
ATOM 751 C CA . THR A 1 93 ? -32.963 5.426 35.434 1.00 50.38 93 THR A CA 1
ATOM 752 C C . THR A 1 93 ? -34.442 5.131 35.719 1.00 50.38 93 THR A C 1
ATOM 754 O O . THR A 1 93 ? -35.073 5.887 36.456 1.00 50.38 93 THR A O 1
ATOM 757 N N . HIS A 1 94 ? -35.004 4.019 35.227 1.00 50.09 94 HIS A N 1
ATOM 758 C CA . HIS A 1 94 ? -36.434 3.699 35.382 1.00 50.09 94 HIS A CA 1
ATOM 759 C C . HIS A 1 94 ? -36.806 2.712 36.511 1.00 50.09 94 HIS A C 1
ATOM 761 O O . HIS A 1 94 ? -37.989 2.416 36.674 1.00 50.09 94 HIS A O 1
ATOM 767 N N . THR A 1 95 ? -35.871 2.225 37.339 1.00 46.59 95 THR A N 1
ATOM 768 C CA . THR A 1 95 ? -36.173 1.188 38.359 1.00 46.59 95 THR A CA 1
ATOM 769 C C . THR A 1 95 ? -36.319 1.660 39.812 1.00 46.59 95 THR A C 1
ATOM 771 O O . THR A 1 95 ? -36.560 0.825 40.682 1.00 46.59 95 THR A O 1
ATOM 774 N N . HIS A 1 96 ? -36.282 2.961 40.117 1.00 48.75 96 HIS A N 1
ATOM 775 C CA . HIS A 1 96 ? -36.500 3.446 41.493 1.00 48.75 96 HIS A CA 1
ATOM 776 C C . HIS A 1 96 ? -37.562 4.549 41.601 1.00 48.75 96 HIS A C 1
ATOM 778 O O . HIS A 1 96 ? -37.282 5.674 42.000 1.00 48.75 96 HIS A O 1
ATOM 784 N N . THR A 1 97 ? -38.826 4.208 41.338 1.00 40.94 97 THR A N 1
ATOM 785 C CA . THR A 1 97 ? -39.954 4.905 41.983 1.00 40.94 97 THR A CA 1
ATOM 786 C C . THR A 1 97 ? -40.329 4.159 43.269 1.00 40.94 97 THR A C 1
ATOM 788 O O . THR A 1 97 ? -40.815 3.025 43.177 1.00 40.94 97 THR A O 1
ATOM 791 N N . PRO A 1 98 ? -40.133 4.731 44.473 1.00 42.69 98 PRO A N 1
ATOM 792 C CA . PRO A 1 98 ? -40.632 4.125 45.697 1.00 42.69 98 PRO A CA 1
ATOM 793 C C . PRO A 1 98 ? -42.160 4.240 45.704 1.00 42.69 98 PRO A C 1
ATOM 795 O O . PRO A 1 98 ? -42.715 5.336 45.649 1.00 42.69 98 PRO A O 1
ATOM 798 N N . LYS A 1 99 ? -42.849 3.094 45.740 1.00 37.88 99 LYS A N 1
ATOM 799 C CA . LYS A 1 99 ? -44.303 3.037 45.922 1.00 37.88 99 LYS A CA 1
ATOM 800 C C . LYS A 1 99 ? -44.644 3.690 47.263 1.00 37.88 99 LYS A C 1
ATOM 802 O O . LYS A 1 99 ? -44.291 3.165 48.317 1.00 37.88 99 LYS A O 1
ATOM 807 N N . SER A 1 100 ? -45.329 4.828 47.225 1.00 38.53 100 SER A N 1
ATOM 808 C CA . SER A 1 100 ? -45.958 5.426 48.396 1.00 38.53 100 SER A CA 1
ATOM 809 C C . SER A 1 100 ? -47.071 4.496 48.885 1.00 38.53 100 SER A C 1
ATOM 811 O O . SER A 1 100 ? -48.114 4.344 48.252 1.00 38.53 100 SER A O 1
ATOM 813 N N . HIS A 1 101 ? -46.844 3.839 50.022 1.00 43.28 101 HIS A N 1
ATOM 814 C CA . HIS A 1 101 ? -47.909 3.178 50.768 1.00 43.28 101 HIS A CA 1
ATOM 815 C C . HIS A 1 101 ? -48.850 4.258 51.321 1.00 43.28 101 HIS A C 1
ATOM 817 O O . H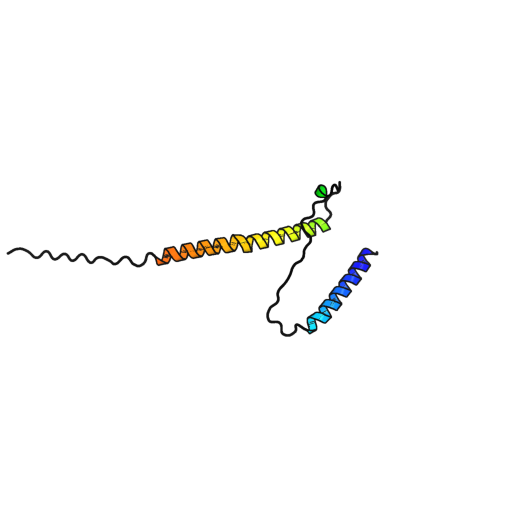IS A 1 101 ? -48.558 4.906 52.323 1.00 43.28 101 HIS A O 1
ATOM 823 N N . VAL A 1 102 ? -49.984 4.464 50.650 1.00 42.03 102 VAL A N 1
ATOM 824 C CA . VAL A 1 102 ? -51.123 5.210 51.194 1.00 42.03 102 VAL A CA 1
ATOM 825 C C . VAL A 1 102 ? -51.740 4.351 52.295 1.00 42.03 102 VAL A C 1
ATOM 827 O O . VAL A 1 102 ? -52.348 3.320 52.020 1.00 42.03 102 VAL A O 1
ATOM 830 N N . ASN A 1 103 ? -51.547 4.752 53.551 1.00 35.56 103 ASN A N 1
ATOM 831 C CA . ASN A 1 103 ? -52.177 4.110 54.697 1.00 35.56 103 ASN A CA 1
ATOM 832 C C . ASN A 1 103 ? -53.517 4.810 54.969 1.00 35.56 103 ASN A C 1
ATOM 834 O O . ASN A 1 103 ? -53.563 5.869 55.592 1.00 35.56 103 ASN A O 1
ATOM 838 N N . THR A 1 104 ? -54.618 4.254 54.463 1.00 48.47 104 THR A N 1
ATOM 839 C CA . THR A 1 104 ? -55.964 4.679 54.857 1.00 48.47 104 THR A CA 1
ATOM 840 C C . THR A 1 104 ? -56.302 4.053 56.207 1.00 48.47 104 THR A C 1
ATOM 842 O O . THR A 1 104 ? -56.733 2.903 56.271 1.00 48.47 104 THR A O 1
ATOM 845 N N . HIS A 1 105 ? -56.135 4.808 57.290 1.00 43.47 105 HIS A N 1
ATOM 846 C CA . HIS A 1 105 ? -56.775 4.498 58.567 1.00 43.47 105 HIS A CA 1
ATOM 847 C C . HIS A 1 105 ? -57.851 5.548 58.847 1.00 43.47 105 HIS A C 1
ATOM 849 O O . HIS A 1 105 ? -57.616 6.575 59.476 1.00 43.47 105 HIS A O 1
ATOM 855 N N . SER A 1 106 ? -59.045 5.289 58.314 1.00 47.25 106 SER A N 1
ATOM 856 C CA . SER A 1 106 ? -60.278 5.903 58.795 1.00 47.25 106 SER A CA 1
ATOM 857 C C . SER A 1 106 ? -60.791 5.023 59.931 1.00 47.25 106 SER A C 1
ATOM 859 O O . SER A 1 106 ? -61.362 3.964 59.681 1.00 47.25 106 SER A O 1
ATOM 861 N N . GLN A 1 107 ? -60.540 5.421 61.180 1.00 45.97 107 GLN A N 1
ATOM 862 C CA . GLN A 1 107 ? -61.276 4.889 62.324 1.00 45.97 107 GLN A CA 1
ATOM 863 C C . GLN A 1 107 ? -62.260 5.945 62.823 1.00 45.97 107 GLN A C 1
ATOM 865 O O . GLN A 1 107 ? -61.917 6.939 63.455 1.00 45.97 107 GLN A O 1
ATOM 870 N N . HIS A 1 108 ? -63.493 5.718 62.387 1.00 46.66 108 HIS A N 1
ATOM 871 C CA . HIS A 1 108 ? -64.758 5.881 63.084 1.00 46.66 108 HIS A CA 1
ATOM 872 C C . HIS A 1 108 ? -64.722 6.470 64.514 1.00 46.66 108 HIS A C 1
ATOM 874 O O . HIS A 1 108 ? -64.351 5.814 65.479 1.00 46.66 108 HIS A O 1
ATOM 880 N N . LYS A 1 109 ? -65.232 7.701 64.618 1.00 41.38 109 LYS A N 1
ATOM 881 C CA . LYS A 1 109 ? -66.271 8.175 65.554 1.00 41.38 109 LYS A CA 1
ATOM 882 C C . LYS A 1 109 ? -66.777 7.138 66.580 1.00 41.38 109 LYS A C 1
ATOM 884 O O . LYS A 1 109 ? -67.466 6.202 66.171 1.00 41.38 109 LYS A O 1
ATOM 889 N N . THR A 1 110 ? -66.559 7.383 67.877 1.00 46.22 110 THR A N 1
ATOM 890 C CA . THR A 1 110 ? -67.585 7.623 68.926 1.00 46.22 110 THR A CA 1
ATOM 891 C C . THR A 1 110 ? -66.915 8.280 70.128 1.00 46.22 110 THR A C 1
ATOM 893 O O . THR A 1 110 ? -65.813 7.821 70.493 1.00 46.22 110 THR A O 1
#

Radius of gyration: 32.44 Å; chains: 1; bounding box: 84×35×91 Å

Organism: Bagarius yarrelli (NCBI:txid175774)

Sequence (110 aa):
MASSLYSEIFTLLISLINRALKSTQKHSLCSVLIVDTPGSQNPRQVNSERGATFEELCHNYTQERLQALFHEHTFVQELERYKEVETHTQTHTHTHTPKSHVNTHSQHKT

InterPro domains:
  IPR001609 Myosin head, motor domain-like [PF00063] (1-85)
  IPR001609 Myosin head, motor domain-like [PS51456] (1-110)
  IPR027417 P-loop containing nucleoside triphosphate hydrolase [SSF52540] (1-92)
  IPR036961 Kinesin motor domain superfamily [G3DSA:3.40.850.10] (24-40)

Secondary structure (DSSP, 8-state):
-HHHHHHHHHHHHHHHHHHHHHGGGTT-S-------------GGGGT--SPPPHHHHHHHHHHHHHHHHHHIIIIIHHHHHHHHHHHHHHHHSSS---------------

Foldseek 3Di:
DVVVVVVVVVVVVVVVVCVVVVVVCPPDPDDDDDDDADDQDDCVVVVNPDDDDPVSVVRNVVNVVVVVVCCCVVPVVVVVVVVVVVVVVVVVPPDDDPDPDPDDDDDDDD